Protein AF-A0A2D7VW68-F1 (afdb_monomer_lite)

Structure (mmCIF, N/CA/C/O backbone):
data_AF-A0A2D7VW68-F1
#
_entry.id   AF-A0A2D7VW68-F1
#
loop_
_atom_site.group_PDB
_atom_site.id
_atom_site.type_symbol
_atom_site.label_atom_id
_atom_site.label_alt_id
_atom_site.label_comp_id
_atom_site.label_asym_id
_atom_site.label_entity_id
_atom_site.label_seq_id
_atom_site.pdbx_PDB_ins_code
_atom_site.Cartn_x
_atom_site.Cartn_y
_atom_site.Cartn_z
_atom_site.occupancy
_atom_site.B_iso_or_equiv
_atom_site.auth_seq_id
_atom_site.aut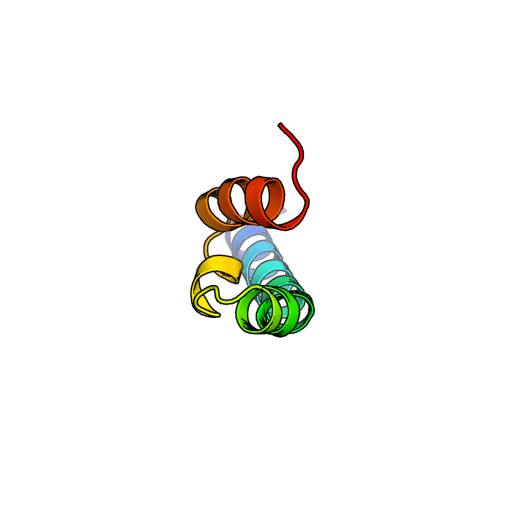h_comp_id
_atom_site.auth_asym_id
_atom_site.auth_atom_id
_atom_site.pdbx_PDB_model_num
ATOM 1 N N . MET A 1 1 ? 20.058 4.271 -16.021 1.00 73.06 1 MET A N 1
ATOM 2 C CA . MET A 1 1 ? 18.747 4.289 -15.339 1.00 73.06 1 MET A CA 1
ATOM 3 C C . MET A 1 1 ? 17.744 4.965 -16.267 1.00 73.06 1 MET A C 1
ATOM 5 O O . MET A 1 1 ? 18.020 6.083 -16.678 1.00 73.06 1 MET A O 1
ATOM 9 N N . SER A 1 2 ? 16.659 4.294 -16.668 1.00 96.44 2 SER A N 1
ATOM 10 C CA . SER A 1 2 ? 15.647 4.859 -17.580 1.00 96.44 2 SER A CA 1
ATOM 11 C C . SER A 1 2 ? 14.334 5.135 -16.846 1.00 96.44 2 SER A C 1
ATOM 13 O O . SER A 1 2 ? 14.012 4.462 -15.866 1.00 96.44 2 SER A O 1
ATOM 15 N N . TRP A 1 3 ? 13.559 6.103 -17.339 1.00 96.94 3 TRP A N 1
ATOM 16 C CA . TRP A 1 3 ? 12.220 6.409 -16.824 1.00 96.94 3 TRP A CA 1
ATOM 17 C C . TRP A 1 3 ? 11.290 5.191 -16.859 1.00 96.94 3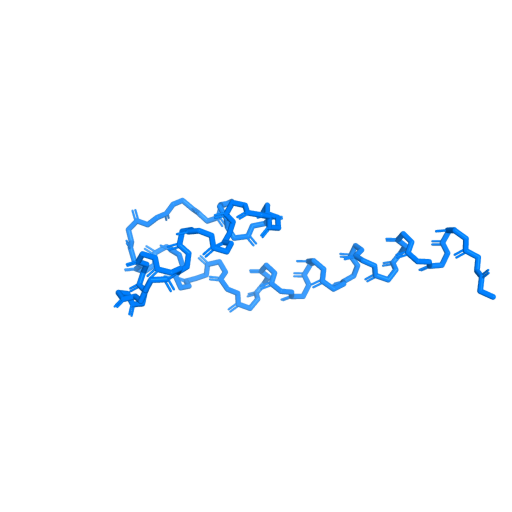 TRP A C 1
ATOM 19 O O . TRP A 1 3 ? 10.579 4.926 -15.894 1.00 96.94 3 TRP A O 1
ATOM 29 N N . THR A 1 4 ? 11.367 4.391 -17.926 1.00 97.06 4 THR A N 1
ATOM 30 C CA . THR A 1 4 ? 10.634 3.124 -18.046 1.00 97.06 4 THR A CA 1
ATOM 31 C C . THR A 1 4 ? 11.035 2.125 -16.961 1.00 97.06 4 THR A C 1
ATOM 33 O O . THR A 1 4 ? 10.168 1.486 -16.373 1.00 97.06 4 THR A O 1
ATOM 36 N N . GLY A 1 5 ? 12.332 2.008 -16.655 1.00 97.75 5 GLY A N 1
ATOM 37 C CA . GLY A 1 5 ? 12.823 1.115 -15.604 1.00 97.75 5 GLY A CA 1
ATOM 38 C C . GLY A 1 5 ? 12.300 1.499 -14.220 1.00 97.75 5 GLY A C 1
ATOM 39 O O . GLY A 1 5 ? 11.808 0.640 -13.493 1.00 97.75 5 GLY A O 1
ATOM 40 N N . TRP A 1 6 ? 12.330 2.791 -13.879 1.00 97.44 6 TRP A N 1
ATOM 41 C CA . TRP A 1 6 ? 11.757 3.291 -12.625 1.00 97.44 6 TRP A CA 1
ATOM 42 C C . TRP A 1 6 ? 10.244 3.079 -12.534 1.00 97.44 6 TRP A C 1
ATOM 44 O O . TRP A 1 6 ? 9.756 2.674 -11.481 1.00 97.44 6 TRP A O 1
ATOM 54 N N . LEU A 1 7 ? 9.506 3.301 -13.626 1.00 96.69 7 LEU A N 1
ATOM 55 C CA . LEU A 1 7 ? 8.065 3.052 -13.666 1.00 96.69 7 LEU A CA 1
ATOM 56 C C . LEU A 1 7 ? 7.748 1.576 -13.386 1.00 96.69 7 LEU A C 1
ATOM 58 O O . LEU A 1 7 ? 6.910 1.277 -12.537 1.00 96.69 7 LEU A O 1
ATOM 62 N N . LEU A 1 8 ? 8.452 0.655 -14.052 1.00 97.69 8 LEU A N 1
ATOM 63 C CA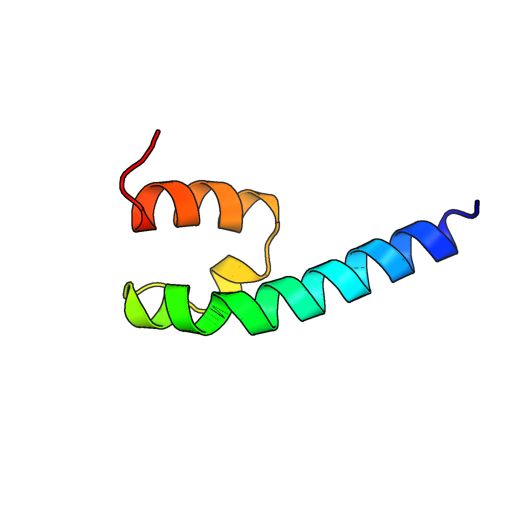 . LEU A 1 8 ? 8.286 -0.785 -13.834 1.00 97.69 8 LEU A CA 1
ATOM 64 C C . LEU A 1 8 ? 8.652 -1.190 -12.405 1.00 97.69 8 LEU A C 1
ATOM 66 O O . LEU A 1 8 ? 7.917 -1.949 -11.777 1.00 97.69 8 LEU A O 1
ATOM 70 N N . PHE A 1 9 ? 9.751 -0.654 -11.872 1.00 97.00 9 PHE A N 1
ATOM 71 C CA . PHE A 1 9 ? 10.170 -0.907 -10.498 1.00 97.00 9 PHE A CA 1
ATOM 72 C C . PHE A 1 9 ? 9.091 -0.493 -9.488 1.00 97.00 9 PHE A C 1
ATOM 74 O O . PHE A 1 9 ? 8.697 -1.302 -8.650 1.00 97.00 9 PHE A O 1
ATOM 81 N N . ILE A 1 10 ? 8.554 0.728 -9.607 1.00 96.06 10 ILE A N 1
ATOM 82 C CA . ILE A 1 10 ? 7.491 1.228 -8.723 1.00 96.06 10 ILE A CA 1
ATOM 83 C C . ILE A 1 10 ? 6.240 0.349 -8.822 1.00 96.06 10 ILE A C 1
ATOM 85 O O . ILE A 1 10 ? 5.662 0.002 -7.795 1.00 96.06 10 ILE A O 1
ATOM 89 N N . LEU A 1 11 ? 5.831 -0.054 -10.028 1.00 96.62 11 LEU A N 1
ATOM 90 C CA . LEU A 1 11 ? 4.658 -0.915 -10.213 1.00 96.62 11 LEU A CA 1
ATOM 91 C C . LEU A 1 11 ? 4.839 -2.294 -9.564 1.00 96.62 11 LEU A C 1
ATOM 93 O O . LEU A 1 11 ? 3.931 -2.765 -8.881 1.00 96.62 11 LEU A O 1
ATOM 97 N N . ILE A 1 12 ? 6.008 -2.920 -9.721 1.00 98.25 12 ILE A N 1
ATOM 98 C CA . ILE A 1 12 ? 6.310 -4.219 -9.099 1.00 98.25 12 ILE A CA 1
ATOM 99 C C . ILE A 1 12 ? 6.285 -4.098 -7.573 1.00 98.25 12 ILE A C 1
ATOM 101 O O . ILE A 1 12 ? 5.636 -4.903 -6.901 1.00 98.25 12 ILE A O 1
ATOM 105 N N . VAL A 1 13 ? 6.939 -3.070 -7.025 1.00 97.31 13 VAL A N 1
ATOM 106 C CA . VAL A 1 13 ? 6.934 -2.799 -5.581 1.00 97.31 13 VAL A CA 1
ATOM 107 C C . VAL A 1 13 ? 5.507 -2.583 -5.076 1.00 97.31 13 VAL A C 1
ATOM 109 O O . VAL A 1 13 ? 5.131 -3.172 -4.065 1.00 97.31 13 VAL A O 1
ATOM 112 N N . GLN A 1 14 ? 4.685 -1.816 -5.798 1.00 96.31 14 GLN A N 1
ATOM 113 C CA . GLN A 1 14 ? 3.288 -1.574 -5.433 1.00 96.31 14 GLN A CA 1
ATOM 114 C C . GLN A 1 14 ? 2.449 -2.856 -5.420 1.00 96.31 14 GLN A C 1
ATOM 116 O O . GLN A 1 14 ? 1.655 -3.047 -4.498 1.00 96.31 14 GLN A O 1
ATOM 121 N N . VAL A 1 15 ? 2.636 -3.755 -6.391 1.00 98.00 15 VAL A N 1
ATOM 122 C CA . VAL A 1 15 ? 1.937 -5.051 -6.422 1.00 98.00 15 VAL A CA 1
ATOM 123 C C . VAL A 1 15 ? 2.336 -5.910 -5.223 1.00 98.00 15 VAL A C 1
ATOM 125 O O . VAL A 1 15 ? 1.462 -6.412 -4.516 1.00 98.00 15 VAL A O 1
ATOM 128 N N . ILE A 1 16 ? 3.637 -6.045 -4.950 1.00 98.31 16 ILE A N 1
ATOM 129 C CA . ILE A 1 16 ? 4.138 -6.832 -3.813 1.00 98.31 16 ILE A CA 1
ATOM 130 C C . ILE A 1 16 ? 3.632 -6.247 -2.488 1.00 98.31 16 ILE A C 1
ATOM 132 O O . ILE A 1 16 ? 3.102 -6.980 -1.650 1.00 98.31 16 ILE A O 1
ATOM 136 N N . HIS A 1 17 ? 3.734 -4.928 -2.313 1.00 96.19 17 HIS A N 1
ATOM 137 C CA . HIS A 1 17 ? 3.251 -4.231 -1.123 1.00 96.19 17 HIS A CA 1
ATOM 138 C C . HIS A 1 17 ? 1.750 -4.458 -0.906 1.00 96.19 17 HIS A C 1
ATOM 140 O O . HIS A 1 17 ? 1.334 -4.832 0.193 1.00 96.19 17 HIS A O 1
ATOM 146 N N . PHE A 1 18 ? 0.931 -4.276 -1.947 1.00 97.88 18 PHE A N 1
ATOM 147 C CA . PHE A 1 18 ? -0.513 -4.493 -1.868 1.00 97.88 18 PHE A CA 1
ATOM 148 C C . PHE A 1 18 ? -0.849 -5.933 -1.465 1.00 97.88 18 PHE A C 1
ATOM 150 O O . PHE A 1 18 ? -1.633 -6.148 -0.539 1.00 97.88 18 PHE A O 1
ATOM 157 N N . LEU A 1 19 ? -0.212 -6.924 -2.098 1.00 97.94 19 LEU A N 1
ATOM 158 C CA . LEU A 1 19 ? -0.411 -8.338 -1.768 1.00 97.94 19 LEU A CA 1
ATOM 159 C C . LEU A 1 19 ? -0.019 -8.669 -0.320 1.00 97.94 19 LEU A C 1
ATOM 161 O O . LEU A 1 19 ? -0.680 -9.498 0.310 1.00 97.94 19 LEU A O 1
ATOM 165 N N . GLY A 1 20 ? 0.999 -7.998 0.226 1.00 96.12 20 GLY A N 1
ATOM 16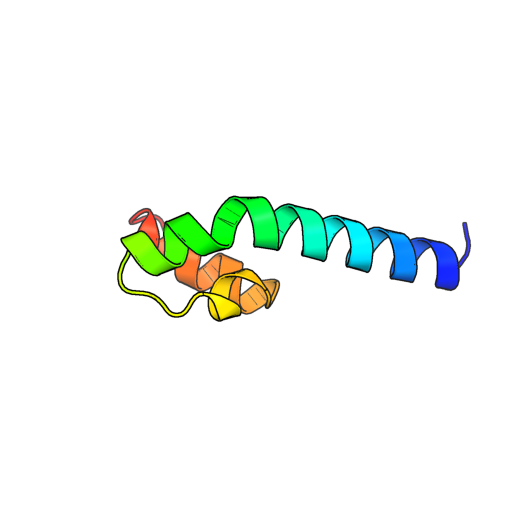6 C CA . GLY A 1 20 ? 1.419 -8.150 1.620 1.00 96.12 20 GLY A CA 1
ATOM 167 C C . GLY A 1 20 ? 0.499 -7.467 2.639 1.00 96.12 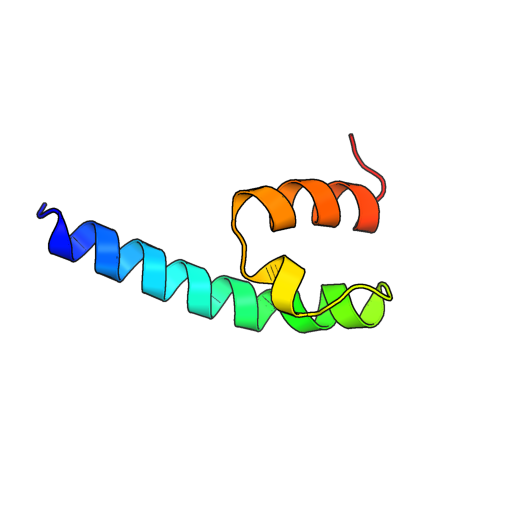20 GLY A C 1
ATOM 168 O O . GLY A 1 20 ? 0.409 -7.920 3.778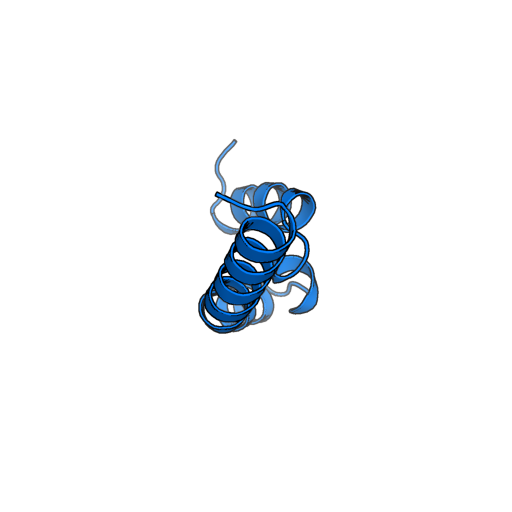 1.00 96.12 20 GLY A O 1
ATOM 169 N N . THR A 1 21 ? -0.221 -6.410 2.252 1.00 96.81 21 THR A N 1
ATOM 170 C CA . THR A 1 21 ? -0.918 -5.526 3.207 1.00 96.81 21 THR A CA 1
ATOM 171 C C . THR A 1 21 ? -2.444 -5.543 3.100 1.00 96.81 21 THR A C 1
ATOM 173 O O . THR A 1 21 ? -3.118 -5.290 4.093 1.00 96.81 21 THR A O 1
ATOM 176 N N . TRP A 1 22 ? -3.050 -5.917 1.971 1.00 97.62 22 TRP A N 1
ATOM 177 C CA . TRP A 1 22 ? -4.511 -5.832 1.784 1.00 97.62 22 TRP A CA 1
ATOM 178 C C . TRP A 1 22 ? -5.346 -6.610 2.823 1.00 97.62 22 TRP A C 1
ATOM 180 O O . TRP A 1 22 ? -6.465 -6.210 3.154 1.00 97.62 22 TRP A O 1
ATOM 190 N N . LYS A 1 23 ? -4.821 -7.722 3.361 1.00 97.62 23 LYS A N 1
ATOM 191 C CA . LYS A 1 23 ? -5.476 -8.476 4.444 1.00 97.62 23 LYS A CA 1
ATOM 192 C C . LYS A 1 23 ? -5.459 -7.711 5.768 1.00 97.62 23 LYS A C 1
ATOM 194 O O . LYS A 1 23 ? -6.470 -7.744 6.457 1.00 97.62 23 LYS A O 1
ATOM 199 N N . LEU A 1 24 ? -4.381 -6.985 6.090 1.00 97.31 24 LEU A N 1
ATOM 200 C CA . LEU A 1 24 ? -4.322 -6.104 7.268 1.00 97.31 24 LEU A CA 1
ATOM 201 C C . LEU A 1 24 ? -5.459 -5.079 7.219 1.00 97.31 24 LEU A C 1
ATOM 203 O O . LEU A 1 24 ? -6.181 -4.912 8.195 1.00 97.31 24 LEU A O 1
ATOM 207 N N . TYR A 1 25 ? -5.662 -4.462 6.055 1.00 97.88 25 TYR A N 1
ATOM 208 C CA . TYR A 1 25 ? -6.732 -3.489 5.843 1.00 97.88 25 TYR A CA 1
ATOM 209 C C . TYR A 1 25 ? -8.110 -4.114 6.043 1.00 97.88 25 TYR A C 1
ATOM 211 O O . TYR A 1 25 ? -8.905 -3.602 6.827 1.00 97.88 25 TYR A O 1
ATOM 219 N N . ARG A 1 26 ? -8.383 -5.260 5.406 1.00 98.19 26 ARG A N 1
ATOM 220 C CA . ARG A 1 26 ? -9.660 -5.962 5.610 1.00 98.19 26 ARG A CA 1
ATOM 221 C C . ARG A 1 26 ? -9.891 -6.343 7.072 1.00 98.19 26 ARG A C 1
ATOM 223 O O . ARG A 1 26 ? -10.992 -6.146 7.573 1.00 98.19 26 ARG A O 1
ATOM 230 N N . ASN A 1 27 ? -8.861 -6.833 7.757 1.00 98.00 27 ASN A N 1
ATOM 231 C CA . ASN A 1 27 ? -8.945 -7.221 9.166 1.00 98.00 27 ASN A CA 1
ATOM 232 C C . ASN A 1 27 ? -9.181 -6.015 10.091 1.00 98.00 27 ASN A C 1
ATOM 234 O O . ASN A 1 27 ? -9.829 -6.159 11.120 1.00 98.00 27 ASN A O 1
ATOM 238 N N . ALA A 1 28 ? -8.712 -4.826 9.706 1.00 97.38 28 ALA A N 1
ATOM 239 C CA . ALA A 1 28 ? -8.962 -3.567 10.406 1.00 97.38 28 ALA A CA 1
ATOM 240 C C . ALA A 1 28 ? -10.304 -2.899 10.023 1.00 97.38 28 ALA A C 1
ATOM 242 O O . ALA A 1 28 ? -10.518 -1.726 10.326 1.00 97.38 28 ALA A O 1
ATOM 243 N N . GLY A 1 29 ? -11.196 -3.597 9.307 1.00 97.81 29 GLY A N 1
ATOM 244 C CA . GLY A 1 29 ? -12.484 -3.050 8.856 1.00 97.81 29 GLY A CA 1
ATOM 245 C C . GLY A 1 29 ? -12.367 -1.995 7.747 1.00 97.81 29 GLY A C 1
ATOM 246 O O . GLY A 1 29 ? -13.294 -1.220 7.517 1.00 97.81 29 GLY A O 1
ATOM 247 N N . ARG A 1 30 ? -11.223 -1.939 7.059 1.00 97.69 30 ARG A N 1
ATOM 248 C CA . ARG A 1 30 ? -10.924 -1.001 5.972 1.00 97.69 30 ARG A CA 1
ATOM 249 C C . ARG A 1 30 ? -11.112 -1.653 4.603 1.00 97.69 30 ARG A C 1
ATOM 251 O O . ARG A 1 30 ? -11.100 -2.879 4.459 1.00 97.69 30 ARG A O 1
ATOM 258 N N . LYS A 1 31 ? -11.278 -0.834 3.558 1.00 97.56 31 LYS A N 1
ATOM 259 C CA . LYS A 1 31 ? -11.390 -1.356 2.186 1.00 97.56 31 LYS A CA 1
ATOM 260 C C . LYS A 1 31 ? -10.004 -1.808 1.710 1.00 97.56 31 LYS A C 1
ATOM 262 O O . LYS A 1 31 ? -9.021 -1.100 1.881 1.00 97.56 31 LYS A O 1
ATOM 267 N N . ALA A 1 32 ? -9.916 -2.978 1.077 1.00 96.69 32 ALA A N 1
ATOM 268 C CA . ALA A 1 32 ? -8.630 -3.532 0.638 1.00 96.69 32 ALA A CA 1
ATOM 269 C C . ALA A 1 32 ? -7.863 -2.586 -0.303 1.00 96.69 32 ALA A C 1
ATOM 271 O O . ALA A 1 32 ? -6.655 -2.444 -0.160 1.00 96.69 32 ALA A O 1
ATOM 272 N N . TRP A 1 33 ? -8.565 -1.907 -1.222 1.00 96.62 33 TRP A N 1
ATOM 273 C CA . TRP A 1 33 ? -7.960 -1.003 -2.210 1.00 96.62 33 TRP A CA 1
ATOM 274 C C . TRP A 1 33 ? -7.214 0.182 -1.586 1.00 96.62 33 TRP A C 1
ATOM 276 O O . TRP A 1 33 ? -6.339 0.747 -2.237 1.00 96.62 33 TRP A O 1
ATOM 286 N N . GLU A 1 34 ? -7.511 0.543 -0.333 1.00 97.31 34 GLU A N 1
ATOM 287 C CA . GLU A 1 34 ? -6.819 1.641 0.349 1.00 97.31 34 GLU A CA 1
ATOM 288 C C . GLU A 1 34 ? -5.321 1.343 0.499 1.00 97.31 34 GLU A C 1
ATOM 290 O O . GLU A 1 34 ? -4.513 2.263 0.435 1.00 97.31 34 GLU A O 1
ATOM 295 N N . ALA A 1 35 ? -4.944 0.060 0.576 1.00 97.00 35 ALA A N 1
ATOM 296 C CA . ALA A 1 35 ? -3.557 -0.399 0.609 1.00 97.00 35 ALA A CA 1
ATOM 297 C C . ALA A 1 35 ? -2.804 -0.241 -0.730 1.00 97.00 35 ALA A C 1
ATOM 299 O O . ALA A 1 35 ? -1.577 -0.342 -0.770 1.00 97.00 35 ALA A O 1
ATOM 300 N N . ALA A 1 36 ? -3.519 -0.033 -1.844 1.00 96.38 36 ALA A N 1
ATOM 301 C CA . ALA A 1 36 ? -2.932 0.074 -3.184 1.00 96.38 36 ALA A CA 1
ATOM 302 C C . ALA A 1 36 ? -2.529 1.510 -3.553 1.00 96.38 36 ALA A C 1
ATOM 304 O O . ALA A 1 36 ? -1.732 1.709 -4.469 1.00 96.38 36 ALA A O 1
ATOM 305 N N . VAL A 1 37 ? -3.084 2.514 -2.866 1.00 96.06 37 VAL A N 1
ATOM 306 C CA . VAL A 1 37 ? -2.869 3.935 -3.169 1.00 96.06 37 VAL A CA 1
ATOM 307 C C . VAL A 1 37 ? -1.743 4.469 -2.274 1.00 96.06 37 VAL A C 1
ATOM 309 O O . VAL A 1 37 ? -1.977 4.618 -1.080 1.00 96.06 37 VAL A O 1
ATOM 312 N N . PRO A 1 38 ? -0.545 4.801 -2.797 1.00 88.38 38 PRO A N 1
ATOM 313 C CA . PRO A 1 38 ? 0.662 5.006 -1.982 1.00 88.38 38 PRO A CA 1
ATOM 314 C C . PRO A 1 38 ? 0.502 5.990 -0.811 1.00 88.38 38 PRO A C 1
ATOM 316 O O . PRO A 1 38 ? 0.801 5.658 0.335 1.00 88.38 38 PRO A O 1
ATOM 319 N N . VAL A 1 39 ? -0.012 7.193 -1.087 1.00 94.06 39 VAL A N 1
ATOM 320 C CA . VAL A 1 39 ? -0.150 8.261 -0.081 1.00 94.06 39 VAL A CA 1
ATOM 321 C C . VAL A 1 39 ? -1.333 8.000 0.854 1.00 94.06 39 VAL A C 1
ATOM 323 O O . VAL A 1 39 ? -1.235 8.205 2.062 1.00 94.06 39 VAL A O 1
ATOM 326 N N . TYR A 1 40 ? -2.449 7.507 0.313 1.00 95.62 40 TYR A N 1
ATOM 327 C CA . TYR A 1 40 ? -3.643 7.215 1.106 1.00 95.62 40 TYR A CA 1
ATOM 328 C C . TYR A 1 40 ? -3.424 6.029 2.057 1.00 95.62 40 TYR A C 1
ATOM 330 O O . TYR A 1 40 ? -3.812 6.102 3.222 1.00 95.62 40 TYR A O 1
ATOM 338 N N . ASN A 1 41 ? -2.718 4.992 1.593 1.00 96.12 41 ASN A N 1
ATOM 339 C CA . ASN A 1 41 ? -2.250 3.860 2.390 1.00 96.12 41 ASN A CA 1
ATOM 340 C C . ASN A 1 41 ? -1.460 4.337 3.609 1.00 96.12 41 ASN A C 1
ATOM 342 O O . ASN A 1 41 ? -1.760 3.912 4.715 1.00 96.12 41 ASN A O 1
ATOM 346 N N . ALA A 1 42 ? -0.495 5.249 3.446 1.00 94.56 42 ALA A N 1
ATOM 347 C CA . ALA A 1 42 ? 0.290 5.736 4.580 1.00 94.56 42 ALA A CA 1
ATOM 348 C C . ALA A 1 42 ? -0.614 6.332 5.675 1.00 94.56 42 ALA A C 1
ATOM 350 O O . ALA A 1 42 ? -0.582 5.876 6.814 1.00 94.56 42 ALA A O 1
ATOM 351 N N . GLY A 1 43 ? -1.503 7.265 5.321 1.00 96.12 43 GLY A N 1
ATOM 352 C CA . GLY A 1 43 ? -2.407 7.893 6.291 1.00 96.12 43 GLY A CA 1
ATOM 353 C C . GLY A 1 43 ? -3.420 6.932 6.930 1.00 96.12 43 GLY A C 1
ATOM 354 O O . GLY A 1 43 ? -3.748 7.076 8.107 1.00 96.12 43 GLY A O 1
ATOM 355 N N . VAL A 1 44 ? -3.930 5.945 6.185 1.00 96.44 44 VAL A N 1
ATOM 356 C CA . VAL A 1 44 ? -4.838 4.926 6.740 1.00 96.44 44 VAL A CA 1
ATOM 357 C C . VAL A 1 44 ? -4.081 3.949 7.637 1.00 96.44 44 VAL A C 1
ATOM 359 O O . VAL A 1 44 ? -4.577 3.626 8.714 1.00 96.44 44 VAL A O 1
ATOM 362 N N . LEU A 1 45 ? -2.877 3.526 7.251 1.00 96.50 45 LEU A N 1
ATOM 363 C CA . LEU A 1 45 ? -2.036 2.640 8.050 1.00 96.50 45 LEU A CA 1
ATOM 364 C C . LEU A 1 45 ? -1.729 3.257 9.412 1.00 96.50 45 LEU A C 1
ATOM 366 O O . LEU A 1 45 ? -1.908 2.576 10.417 1.00 96.50 45 LEU A O 1
ATOM 370 N N . MET A 1 46 ? -1.354 4.540 9.448 1.00 97.12 46 MET A N 1
ATOM 371 C CA . MET A 1 46 ? -1.114 5.276 10.695 1.00 97.12 46 MET A CA 1
ATOM 372 C C . MET A 1 46 ? -2.323 5.207 11.642 1.00 97.12 46 MET A C 1
ATOM 374 O O . MET A 1 46 ? -2.166 4.944 12.835 1.00 97.12 46 MET A O 1
ATOM 378 N N . LYS A 1 47 ? -3.546 5.303 11.099 1.00 95.31 47 LYS A N 1
ATOM 379 C CA . LYS A 1 47 ? -4.789 5.114 11.867 1.00 95.31 47 LYS A CA 1
ATOM 380 C C . LYS A 1 47 ? -4.997 3.665 12.316 1.00 95.31 47 LYS A C 1
ATOM 382 O O . LYS A 1 47 ? -5.418 3.455 13.445 1.00 95.31 47 LYS A O 1
ATOM 387 N N . ILE A 1 48 ? -4.700 2.672 11.470 1.00 96.12 48 ILE A N 1
ATOM 388 C CA . ILE A 1 48 ? -4.808 1.243 11.828 1.00 96.12 48 ILE A CA 1
ATOM 389 C C . ILE A 1 48 ? -3.885 0.906 13.008 1.00 96.12 48 ILE A C 1
ATOM 391 O O . ILE A 1 48 ? -4.283 0.164 13.902 1.00 96.12 48 ILE A O 1
ATOM 395 N N . ILE A 1 49 ? -2.665 1.453 13.027 1.00 95.94 49 ILE A N 1
ATOM 396 C CA . ILE A 1 49 ? -1.663 1.172 14.070 1.00 95.94 49 ILE A CA 1
ATOM 397 C C . ILE A 1 49 ? -1.681 2.173 15.237 1.00 95.94 49 ILE A C 1
ATOM 399 O O . ILE A 1 49 ? -0.814 2.094 16.107 1.00 95.94 49 ILE A O 1
ATOM 403 N N . ASN A 1 50 ? -2.639 3.108 15.258 1.00 95.62 50 ASN A N 1
ATOM 404 C CA . ASN A 1 50 ? -2.761 4.173 16.260 1.00 95.62 50 ASN A CA 1
ATOM 405 C C . ASN A 1 50 ? -1.459 4.964 16.492 1.00 95.62 50 ASN A C 1
ATOM 407 O O . ASN A 1 50 ? -1.040 5.169 17.633 1.00 95.62 50 ASN A O 1
ATOM 411 N N . ARG A 1 51 ? -0.805 5.412 15.413 1.00 92.00 51 ARG A N 1
ATOM 412 C CA . ARG A 1 51 ? 0.378 6.286 15.483 1.00 92.00 51 ARG A CA 1
ATOM 413 C C . ARG A 1 51 ? 0.172 7.571 14.670 1.00 92.00 51 ARG A C 1
ATOM 415 O O . ARG A 1 51 ? -0.548 7.507 13.676 1.00 92.00 51 ARG A O 1
ATOM 422 N N . PRO A 1 52 ? 0.746 8.712 15.104 1.00 80.50 52 PRO A N 1
ATOM 423 C CA . PRO A 1 52 ? 0.681 9.978 14.371 1.00 80.50 52 PRO A CA 1
ATOM 424 C C . PRO A 1 52 ? 1.444 9.907 13.049 1.00 80.50 52 PRO A C 1
ATOM 426 O O . PRO A 1 52 ? 2.554 9.329 13.055 1.00 80.50 52 PRO A O 1
#

Sequence (52 aa):
MSWTGWLLFILIVQVIHFLGTWKLYRNAGRKAWEAAVPVYNAGVLMKIINRP

Radius of gyration: 12.66 Å; chains: 1; bounding box: 31×18×34 Å

pLDDT: mean 95.83, std 4.2, range [73.06, 98.31]

Foldseek 3Di:
DDPVVVVVVVVVVLVVQLVVCLVLQVVLVHHSCLSNPVVSVVVVVCVSVVHD

Secondary structure (DSSP, 8-state):
--HHHHHHHHHHHHHHHHHHHHHHHHHTT--GGGGGSHHHHHHHHHHHTT--